Protein AF-A0AA88S8X2-F1 (afdb_monomer)

pLDDT: mean 90.22, std 8.61, range [46.38, 97.75]

Organism: Channa striata (NCBI:txid64152)

Solvent-accessible surface area (backbone atoms only — not comparable to full-atom values): 6262 Å² total; per-residue (Å²): 144,63,84,55,47,54,30,70,41,78,85,49,93,51,84,79,54,79,39,39,58,36,24,26,51,24,34,52,50,45,20,72,75,67,76,45,54,58,48,79,82,32,74,88,56,80,46,92,82,54,77,84,88,71,67,87,88,54,51,73,43,53,50,48,52,40,58,35,21,60,37,60,54,51,79,74,13,54,40,46,51,99,61,22,67,54,51,54,60,67,32,73,67,38,70,87,60,62,64,76,81,71,57,129

Structure (mmCIF, N/CA/C/O backbone):
data_AF-A0AA88S8X2-F1
#
_entry.id   AF-A0AA88S8X2-F1
#
loop_
_atom_site.group_PDB
_atom_site.id
_atom_site.type_symbol
_atom_site.label_atom_id
_atom_site.label_alt_id
_atom_site.label_comp_id
_atom_site.label_asym_id
_atom_site.label_entity_id
_atom_site.label_seq_id
_atom_site.pdbx_PDB_ins_code
_atom_site.Cartn_x
_atom_site.Cartn_y
_atom_site.Cartn_z
_atom_site.occupancy
_atom_site.B_iso_or_equiv
_atom_site.auth_seq_id
_atom_site.auth_comp_id
_atom_site.auth_asym_id
_atom_site.auth_atom_id
_atom_site.pdbx_PDB_model_num
ATOM 1 N N . MET A 1 1 ? 16.100 9.974 -2.434 1.00 46.38 1 MET A N 1
ATOM 2 C CA . MET A 1 1 ? 15.806 9.552 -1.044 1.00 46.38 1 MET A CA 1
ATOM 3 C C . MET A 1 1 ? 14.297 9.632 -0.784 1.00 46.38 1 MET A C 1
ATOM 5 O O . MET A 1 1 ? 13.881 10.249 0.173 1.00 46.38 1 MET A O 1
ATOM 9 N N . GLU A 1 2 ? 13.495 9.022 -1.663 1.00 57.66 2 GLU A N 1
ATOM 10 C CA . GLU A 1 2 ? 12.032 8.796 -1.559 1.00 57.66 2 GLU A CA 1
ATOM 11 C C . GLU A 1 2 ? 11.679 7.570 -2.442 1.00 57.66 2 GLU A C 1
ATOM 13 O O . GLU A 1 2 ? 10.619 7.467 -3.049 1.00 57.66 2 GLU A O 1
ATOM 18 N N . GLU A 1 3 ? 12.630 6.644 -2.608 1.00 66.62 3 GLU A N 1
ATOM 19 C CA . GLU A 1 3 ? 12.710 5.795 -3.809 1.00 66.62 3 GLU A CA 1
ATOM 20 C C . GLU A 1 3 ? 11.650 4.690 -3.883 1.00 66.62 3 GLU A C 1
ATOM 22 O O . GLU A 1 3 ? 11.470 4.105 -4.944 1.00 66.62 3 GLU A O 1
ATOM 27 N N . MET A 1 4 ? 10.916 4.426 -2.798 1.00 82.31 4 MET A N 1
ATOM 28 C CA . MET A 1 4 ? 9.909 3.359 -2.761 1.00 82.31 4 MET A CA 1
ATOM 29 C C . MET A 1 4 ? 8.485 3.828 -2.455 1.00 82.31 4 MET A C 1
ATOM 31 O O . MET A 1 4 ? 7.598 2.985 -2.349 1.00 82.31 4 MET A O 1
ATOM 35 N N . TYR A 1 5 ? 8.230 5.139 -2.368 1.00 91.12 5 TYR A N 1
ATOM 36 C CA . TYR A 1 5 ? 6.847 5.643 -2.375 1.00 91.12 5 TYR A CA 1
ATOM 37 C C . TYR A 1 5 ? 6.289 5.736 -3.795 1.00 91.12 5 TYR A C 1
ATOM 39 O O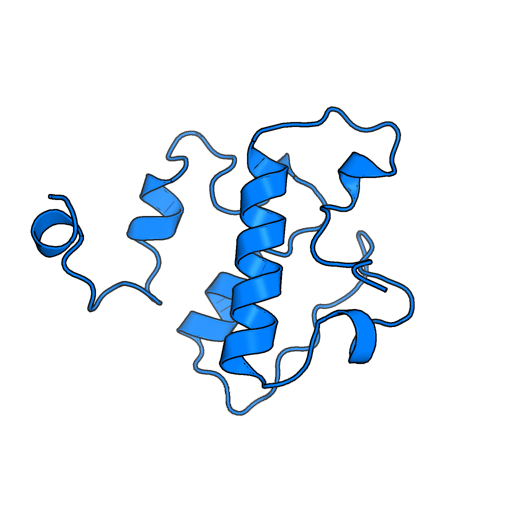 . TYR A 1 5 ? 5.078 5.674 -3.980 1.00 91.12 5 TYR A O 1
ATOM 47 N N . CYS A 1 6 ? 7.159 5.845 -4.802 1.00 90.88 6 CYS A N 1
ATOM 48 C CA . CYS A 1 6 ? 6.772 5.716 -6.201 1.00 90.88 6 CYS A CA 1
ATOM 49 C C . CYS A 1 6 ? 6.652 4.239 -6.583 1.00 90.88 6 CYS A C 1
ATOM 51 O O . CYS A 1 6 ? 7.522 3.431 -6.252 1.00 90.88 6 CYS A O 1
ATOM 53 N N . ALA A 1 7 ? 5.587 3.901 -7.305 1.00 91.62 7 ALA A N 1
ATOM 54 C CA . ALA A 1 7 ? 5.373 2.549 -7.795 1.00 91.62 7 ALA A CA 1
ATOM 55 C C . ALA A 1 7 ? 6.429 2.146 -8.849 1.00 91.62 7 ALA A C 1
ATOM 57 O O . ALA A 1 7 ? 6.902 3.017 -9.591 1.00 91.62 7 ALA A O 1
ATOM 58 N N . PRO A 1 8 ? 6.773 0.847 -8.976 1.00 88.88 8 PRO A N 1
ATOM 59 C CA . PRO A 1 8 ? 7.797 0.374 -9.913 1.00 88.88 8 PRO A CA 1
ATOM 60 C C . PRO A 1 8 ? 7.542 0.782 -11.371 1.00 88.88 8 PRO A C 1
ATOM 62 O O . PRO A 1 8 ? 8.480 1.027 -12.129 1.00 88.88 8 PRO A O 1
ATOM 65 N N . GLU A 1 9 ? 6.274 0.896 -11.773 1.00 88.44 9 GLU A N 1
ATOM 66 C CA . GLU A 1 9 ? 5.878 1.295 -13.123 1.00 88.44 9 GLU A CA 1
ATOM 67 C C . GLU A 1 9 ? 6.202 2.756 -13.477 1.00 88.44 9 GLU A C 1
ATOM 69 O O . GLU A 1 9 ? 6.343 3.057 -14.659 1.00 88.44 9 GLU A O 1
ATOM 74 N N . ILE A 1 10 ? 6.377 3.652 -12.495 1.00 85.56 10 ILE A N 1
ATOM 75 C CA . ILE A 1 10 ? 6.657 5.083 -12.732 1.00 85.56 10 ILE A CA 1
ATOM 76 C C . ILE A 1 10 ? 8.052 5.295 -13.339 1.00 85.56 10 ILE A C 1
ATOM 78 O O . ILE A 1 10 ? 8.243 6.192 -14.157 1.00 85.56 10 ILE A O 1
ATOM 82 N N . GLY A 1 11 ? 9.025 4.462 -12.962 1.00 76.44 11 GLY A N 1
ATOM 83 C CA . GLY A 1 11 ? 10.377 4.474 -13.536 1.00 76.44 11 GLY A CA 1
ATOM 84 C C . GLY A 1 11 ? 10.563 3.511 -14.713 1.00 76.44 11 GLY A C 1
ATOM 85 O O . GLY A 1 11 ? 11.663 3.415 -15.257 1.00 76.44 11 GLY A O 1
ATOM 86 N N . GLY A 1 12 ? 9.518 2.759 -15.071 1.00 75.31 12 GLY A N 1
ATOM 87 C CA . GLY A 1 12 ? 9.566 1.686 -16.058 1.00 75.31 12 GLY A CA 1
ATOM 88 C C . GLY A 1 12 ? 8.987 2.064 -17.422 1.00 75.31 12 GLY A C 1
ATOM 89 O O . GLY A 1 12 ? 8.625 3.202 -17.695 1.00 75.31 12 GLY A O 1
ATOM 90 N N . VAL A 1 13 ? 8.877 1.058 -18.296 1.00 69.19 13 VAL A N 1
ATOM 91 C CA . VAL A 1 13 ? 8.230 1.172 -19.623 1.00 69.19 13 VAL A CA 1
ATOM 92 C C . VAL A 1 13 ? 6.742 0.772 -19.561 1.00 69.19 13 VAL A C 1
ATOM 94 O O . VAL A 1 13 ? 6.032 0.778 -20.565 1.00 69.19 13 VAL A O 1
ATOM 97 N N . SER A 1 14 ? 6.264 0.379 -18.379 1.00 76.12 14 SER A N 1
ATOM 98 C CA . SER A 1 14 ? 4.898 -0.091 -18.156 1.00 76.12 14 SER A CA 1
ATOM 99 C C . SER A 1 14 ? 3.886 1.052 -18.225 1.00 76.12 14 SER A C 1
ATOM 101 O O . SER A 1 14 ? 4.197 2.213 -17.967 1.00 76.12 14 SER A O 1
ATOM 103 N N . ARG A 1 15 ? 2.633 0.722 -18.558 1.00 82.62 15 ARG A N 1
ATOM 104 C CA . ARG A 1 15 ? 1.537 1.696 -18.529 1.00 82.62 15 ARG A CA 1
ATOM 105 C C . ARG A 1 15 ? 1.294 2.142 -17.085 1.00 82.62 15 ARG A C 1
ATOM 107 O O . ARG A 1 15 ? 0.955 1.318 -16.241 1.00 82.62 15 ARG A O 1
ATOM 114 N N . ILE A 1 16 ? 1.391 3.446 -16.844 1.00 86.50 16 ILE A N 1
ATOM 115 C CA . ILE A 1 16 ? 0.997 4.064 -15.576 1.00 86.50 16 ILE A CA 1
ATOM 116 C C . ILE A 1 16 ? -0.531 4.031 -15.468 1.00 86.50 16 ILE A C 1
ATOM 118 O O . ILE A 1 16 ? -1.243 4.361 -16.421 1.00 86.50 16 ILE A O 1
ATOM 122 N N . THR A 1 17 ? -1.029 3.605 -14.313 1.00 88.56 17 THR A N 1
ATOM 123 C CA . THR A 1 17 ? -2.458 3.532 -13.985 1.00 88.56 17 THR A CA 1
ATOM 124 C C . THR A 1 17 ? -2.672 4.064 -12.571 1.00 88.56 17 THR A C 1
ATOM 126 O O . THR A 1 17 ? -1.704 4.209 -11.832 1.00 88.56 17 THR A O 1
ATOM 129 N N . GLU A 1 18 ? -3.923 4.293 -12.169 1.00 88.06 18 GLU A N 1
ATOM 130 C CA . GLU A 1 18 ? -4.286 4.713 -10.800 1.00 88.06 18 GLU A CA 1
ATOM 131 C C . GLU A 1 18 ? -3.793 3.729 -9.719 1.00 88.06 18 GLU A C 1
ATOM 133 O O . GLU A 1 18 ? -3.686 4.078 -8.547 1.00 88.06 18 GLU A O 1
ATOM 138 N N . ALA A 1 19 ? -3.413 2.508 -10.113 1.00 92.12 19 ALA A N 1
ATOM 139 C CA . ALA A 1 19 ? -2.772 1.537 -9.240 1.00 92.12 19 ALA A CA 1
ATOM 140 C C . ALA A 1 19 ? -1.487 2.054 -8.582 1.00 92.12 19 ALA A C 1
ATOM 142 O O . ALA A 1 19 ? -1.121 1.557 -7.512 1.00 92.12 19 ALA A O 1
ATOM 143 N N . CYS A 1 20 ? -0.781 3.014 -9.193 1.00 92.75 20 CYS A N 1
ATOM 144 C CA . CYS A 1 20 ? 0.450 3.559 -8.621 1.00 92.75 20 CYS A CA 1
ATOM 145 C C . CYS A 1 20 ? 0.207 4.216 -7.258 1.00 92.75 20 CYS A C 1
ATOM 147 O O . CYS A 1 20 ? 1.040 4.086 -6.365 1.00 92.75 20 CYS A O 1
ATOM 149 N N . ASP A 1 21 ? -0.964 4.819 -7.054 1.00 94.19 21 ASP A N 1
ATOM 150 C CA . ASP A 1 21 ? -1.319 5.455 -5.785 1.00 94.19 21 ASP A CA 1
ATOM 151 C C . ASP A 1 21 ? -1.571 4.411 -4.689 1.00 94.19 21 ASP A C 1
ATOM 153 O O . ASP A 1 21 ? -1.251 4.632 -3.518 1.00 94.19 21 ASP A O 1
ATOM 157 N N . TRP A 1 22 ? -2.069 3.224 -5.056 1.00 95.62 22 TRP A N 1
ATOM 158 C CA . TRP A 1 22 ? -2.222 2.106 -4.121 1.00 95.62 22 TRP A CA 1
ATOM 159 C C . TRP A 1 22 ? -0.883 1.551 -3.643 1.00 95.62 22 TRP A C 1
ATOM 161 O O . TRP A 1 22 ? -0.770 1.150 -2.484 1.00 95.62 22 TRP A O 1
ATOM 171 N N . TRP A 1 23 ? 0.150 1.597 -4.488 1.00 95.50 23 TRP A N 1
ATOM 172 C CA . TRP A 1 23 ? 1.510 1.301 -4.045 1.00 95.50 23 TRP A CA 1
ATOM 173 C C . TRP A 1 23 ? 1.987 2.330 -3.025 1.00 95.50 23 TRP A C 1
ATOM 175 O O . TRP A 1 23 ? 2.463 1.954 -1.956 1.00 95.50 23 TRP A O 1
ATOM 185 N N . SER A 1 24 ? 1.829 3.623 -3.323 1.00 95.56 24 SER A N 1
ATOM 186 C CA . SER A 1 24 ? 2.218 4.702 -2.409 1.00 95.56 24 SER A CA 1
ATOM 187 C C . SER A 1 24 ? 1.511 4.577 -1.058 1.00 95.56 24 SER A C 1
ATOM 189 O O . SER A 1 24 ? 2.152 4.707 -0.015 1.00 95.56 24 SER A O 1
ATOM 191 N N . LEU A 1 25 ? 0.217 4.238 -1.060 1.00 96.06 25 LEU A N 1
ATOM 192 C CA . LEU A 1 25 ? -0.541 3.921 0.152 1.00 96.06 25 LEU A CA 1
ATOM 193 C C . LEU A 1 25 ? 0.070 2.737 0.908 1.00 96.06 25 LEU A C 1
ATOM 195 O O . LEU A 1 25 ? 0.285 2.833 2.115 1.00 96.06 25 LEU A O 1
ATOM 199 N N . GLY A 1 26 ? 0.364 1.633 0.216 1.00 96.62 26 GLY A N 1
ATOM 200 C CA . GLY A 1 26 ? 1.015 0.468 0.813 1.00 96.62 26 GLY A CA 1
ATOM 201 C C . GLY A 1 26 ? 2.364 0.819 1.437 1.00 96.62 26 GLY A C 1
ATOM 202 O O . GLY A 1 26 ? 2.664 0.376 2.544 1.00 96.62 26 GLY A O 1
ATOM 203 N N . ALA A 1 27 ? 3.147 1.670 0.771 1.00 95.81 27 ALA A N 1
ATOM 204 C CA . ALA A 1 27 ? 4.461 2.069 1.246 1.00 95.81 27 ALA A CA 1
ATOM 205 C C . ALA A 1 27 ? 4.398 2.948 2.498 1.00 95.81 27 ALA A C 1
ATOM 207 O O . ALA A 1 27 ? 5.156 2.733 3.445 1.00 95.81 27 ALA A O 1
ATOM 208 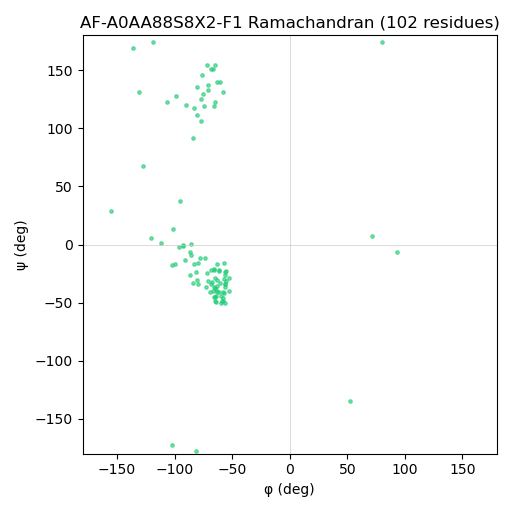N N . LEU A 1 28 ? 3.444 3.879 2.536 1.00 96.00 28 LEU A N 1
ATOM 209 C CA . LEU A 1 28 ? 3.158 4.690 3.719 1.00 96.00 28 LEU A CA 1
ATOM 210 C C . LEU A 1 28 ? 2.648 3.833 4.879 1.00 96.00 28 LEU A C 1
ATOM 212 O O . LEU A 1 28 ? 3.114 3.978 6.005 1.00 96.00 28 LEU A O 1
ATOM 216 N N . LEU A 1 29 ? 1.715 2.912 4.625 1.00 96.38 29 LEU A N 1
ATOM 217 C CA . LEU A 1 29 ? 1.201 2.014 5.661 1.00 96.38 29 LEU A CA 1
ATOM 218 C C . LEU A 1 29 ? 2.303 1.126 6.232 1.00 96.38 29 LEU A C 1
ATOM 220 O O . LEU A 1 29 ? 2.354 0.930 7.443 1.00 96.38 29 LEU A O 1
ATOM 224 N N . PHE A 1 30 ? 3.196 0.620 5.381 1.00 95.75 30 PHE A N 1
ATOM 225 C CA . PHE A 1 30 ? 4.339 -0.171 5.814 1.00 95.75 30 PHE A CA 1
ATOM 226 C C . PHE A 1 30 ? 5.194 0.605 6.820 1.00 95.75 30 PHE A C 1
ATOM 228 O O . PHE A 1 30 ? 5.486 0.107 7.907 1.00 95.75 30 PHE A O 1
ATOM 235 N N . GLU A 1 31 ? 5.559 1.840 6.486 1.00 95.00 31 GLU A N 1
ATOM 236 C CA . GLU A 1 31 ? 6.357 2.694 7.363 1.00 95.00 31 GLU A CA 1
ATOM 237 C C . GLU A 1 31 ? 5.625 3.040 8.661 1.00 95.00 31 GLU A C 1
ATOM 239 O O . GLU A 1 31 ? 6.208 2.932 9.737 1.00 95.00 31 GLU A O 1
ATOM 244 N N . LEU A 1 32 ? 4.339 3.389 8.593 1.00 95.62 32 LEU A N 1
ATOM 245 C CA . LEU A 1 32 ? 3.540 3.720 9.778 1.00 95.62 32 LEU A CA 1
ATOM 246 C C . LEU A 1 32 ? 3.395 2.538 10.741 1.00 95.62 32 LEU A C 1
ATOM 248 O O . LEU A 1 32 ? 3.353 2.731 11.954 1.00 95.62 32 LEU A O 1
ATOM 252 N N . LEU A 1 33 ? 3.297 1.320 10.207 1.00 95.62 33 LEU A N 1
ATOM 253 C CA . LEU A 1 33 ? 3.100 0.109 10.998 1.00 95.62 33 LEU A CA 1
ATOM 254 C C . LEU A 1 33 ? 4.409 -0.456 11.556 1.00 95.62 33 LEU A C 1
ATOM 256 O O . LEU A 1 33 ? 4.402 -1.029 12.641 1.00 95.62 33 LEU A O 1
ATOM 260 N N . THR A 1 34 ? 5.518 -0.309 10.829 1.00 93.81 34 THR A N 1
ATOM 261 C CA . THR A 1 34 ? 6.814 -0.900 11.208 1.00 93.81 34 THR A CA 1
ATOM 262 C C . THR A 1 34 ? 7.784 0.103 11.828 1.00 93.81 34 THR A C 1
ATOM 264 O O . THR A 1 34 ? 8.768 -0.300 12.447 1.00 93.81 34 THR A O 1
ATOM 267 N N . GLY A 1 35 ? 7.540 1.404 11.648 1.00 93.62 35 GLY A N 1
ATOM 268 C CA . GLY A 1 35 ? 8.477 2.475 11.985 1.00 93.62 35 GLY A CA 1
ATOM 269 C C . GLY A 1 35 ? 9.695 2.550 11.057 1.00 93.62 35 GLY A C 1
ATOM 270 O O . GLY A 1 35 ? 10.622 3.303 11.352 1.00 93.62 35 GLY A O 1
ATOM 271 N N . MET A 1 36 ? 9.727 1.770 9.970 1.00 91.81 36 MET A N 1
ATOM 272 C CA . MET A 1 36 ? 10.843 1.712 9.026 1.00 91.81 36 MET A CA 1
ATOM 273 C C . MET A 1 36 ? 10.343 1.854 7.584 1.00 91.81 36 MET A C 1
ATOM 275 O O . MET A 1 36 ? 9.430 1.134 7.177 1.00 91.81 36 MET A O 1
ATOM 279 N N . PRO A 1 37 ? 10.941 2.728 6.761 1.00 91.88 37 PRO A N 1
ATOM 280 C CA . PRO A 1 37 ? 10.585 2.827 5.355 1.00 91.88 37 PRO A CA 1
ATOM 281 C C . PRO A 1 37 ? 11.003 1.572 4.575 1.00 91.88 37 PRO A C 1
ATOM 283 O O . PRO A 1 37 ? 12.012 0.926 4.865 1.00 91.88 37 PRO A O 1
ATOM 286 N N . LEU A 1 38 ? 10.260 1.268 3.511 1.00 91.25 38 LEU A N 1
ATOM 287 C CA . LEU A 1 38 ? 10.467 0.084 2.667 1.00 91.25 38 LEU A CA 1
ATOM 288 C C . LEU A 1 38 ? 11.893 -0.079 2.134 1.00 91.25 38 LEU A C 1
ATOM 290 O O . LEU A 1 38 ? 12.415 -1.191 2.132 1.00 91.25 38 LEU A O 1
ATOM 294 N N . TRP A 1 39 ? 12.535 1.017 1.724 1.00 90.44 39 TRP A N 1
ATOM 295 C CA . TRP A 1 39 ? 13.884 0.987 1.150 1.00 90.44 39 TRP A CA 1
ATOM 296 C C . TRP A 1 39 ? 14.955 0.547 2.153 1.00 90.44 39 TRP A C 1
ATOM 298 O O . TRP A 1 39 ? 16.007 0.069 1.740 1.00 90.44 39 TRP A O 1
ATOM 308 N N . GLN A 1 40 ? 14.706 0.662 3.462 1.00 91.06 40 GLN A N 1
ATOM 309 C CA . GLN A 1 40 ? 15.639 0.149 4.469 1.00 91.06 40 GLN A CA 1
ATOM 310 C C . GLN A 1 40 ? 15.619 -1.378 4.537 1.00 91.06 40 GLN A C 1
ATOM 312 O O . GLN A 1 40 ? 16.667 -1.991 4.730 1.00 91.06 40 GLN A O 1
ATOM 317 N N . LEU A 1 41 ? 14.447 -1.994 4.362 1.00 89.31 41 LEU A N 1
ATOM 318 C CA . LEU A 1 41 ? 14.306 -3.452 4.353 1.00 89.31 41 LEU A CA 1
ATOM 319 C C . LEU A 1 41 ? 14.546 -4.061 2.968 1.00 89.31 41 LEU A C 1
ATOM 321 O O . LEU A 1 41 ? 14.982 -5.205 2.871 1.00 89.31 41 LEU A O 1
ATOM 325 N N . HIS A 1 42 ? 14.318 -3.286 1.907 1.00 90.19 42 HIS A N 1
ATOM 326 C CA . HIS A 1 42 ? 14.504 -3.687 0.5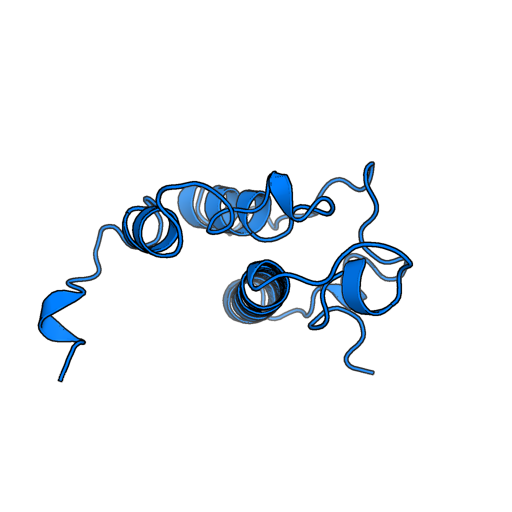12 1.00 90.19 42 HIS A CA 1
ATOM 327 C C . HIS A 1 42 ? 15.381 -2.672 -0.234 1.00 90.19 42 HIS A C 1
ATOM 329 O O . HIS A 1 42 ? 14.900 -1.999 -1.145 1.00 90.19 42 HIS A O 1
ATOM 335 N N . PRO A 1 43 ? 16.680 -2.548 0.101 1.00 88.19 43 PRO A N 1
ATOM 336 C CA . PRO A 1 43 ? 17.561 -1.539 -0.499 1.00 88.19 43 PRO A CA 1
ATOM 337 C C . PRO A 1 43 ? 17.803 -1.749 -2.000 1.00 88.19 43 PRO A C 1
ATOM 339 O O . PRO A 1 43 ? 18.162 -0.813 -2.704 1.00 88.19 43 PRO A O 1
ATOM 342 N N . ALA A 1 44 ? 17.591 -2.968 -2.503 1.00 87.69 44 ALA A N 1
ATOM 343 C CA . ALA A 1 44 ? 17.646 -3.284 -3.931 1.00 87.69 44 ALA A CA 1
ATOM 344 C C . ALA A 1 44 ? 16.315 -3.020 -4.669 1.00 87.69 44 ALA A C 1
ATOM 346 O O . ALA A 1 44 ? 16.217 -3.285 -5.869 1.00 87.69 44 ALA A O 1
ATOM 347 N N . GLY A 1 45 ? 15.290 -2.535 -3.962 1.00 87.12 45 GLY A N 1
ATOM 348 C CA . GLY A 1 45 ? 13.923 -2.411 -4.455 1.00 87.12 45 GLY A CA 1
ATOM 349 C C . GLY A 1 45 ? 13.138 -3.725 -4.420 1.00 87.12 45 GLY A C 1
ATOM 350 O O . GLY A 1 45 ? 13.661 -4.800 -4.115 1.00 87.12 45 GLY A O 1
ATOM 351 N N . ILE A 1 46 ? 11.850 -3.625 -4.746 1.00 89.56 46 ILE A N 1
ATOM 352 C CA . ILE A 1 46 ? 10.955 -4.773 -4.912 1.00 89.56 46 ILE A CA 1
ATOM 353 C C . ILE A 1 46 ? 10.830 -5.076 -6.401 1.00 89.56 46 ILE A C 1
ATOM 355 O O . ILE A 1 46 ? 10.497 -4.200 -7.196 1.00 89.56 46 ILE A O 1
ATOM 359 N N . HIS A 1 47 ? 11.070 -6.335 -6.750 1.00 89.19 47 HIS A N 1
ATOM 360 C CA . HIS A 1 47 ? 10.956 -6.892 -8.093 1.00 89.19 47 HIS A CA 1
ATOM 361 C C . HIS A 1 47 ? 9.899 -7.998 -8.105 1.00 89.19 47 HIS A C 1
ATOM 363 O O . HIS A 1 47 ? 9.410 -8.417 -7.058 1.00 89.19 47 HIS A O 1
ATOM 369 N N . SER A 1 48 ? 9.593 -8.538 -9.283 1.00 86.88 48 SER A N 1
ATOM 370 C CA . SER A 1 48 ? 8.605 -9.615 -9.464 1.00 86.88 48 SER A CA 1
ATOM 371 C C . SER A 1 48 ? 8.841 -10.878 -8.621 1.00 86.88 48 SER A C 1
ATOM 373 O O . SER A 1 48 ? 7.907 -11.635 -8.383 1.00 86.88 48 SER A O 1
ATOM 375 N N . HIS A 1 49 ? 10.078 -11.118 -8.184 1.00 86.69 49 HIS A N 1
ATOM 376 C CA . HIS A 1 49 ? 10.482 -12.270 -7.373 1.00 86.69 49 HIS A CA 1
ATOM 377 C C . HIS A 1 49 ? 10.886 -11.883 -5.942 1.00 86.69 49 HIS A C 1
ATOM 379 O O . HIS A 1 49 ? 11.302 -12.746 -5.169 1.00 86.69 49 HIS A O 1
ATOM 385 N N . THR A 1 50 ? 10.806 -10.598 -5.585 1.00 88.88 50 THR A N 1
ATOM 386 C CA . THR A 1 50 ? 11.138 -10.144 -4.235 1.00 88.88 50 THR A CA 1
ATOM 387 C C . THR A 1 50 ? 10.011 -10.538 -3.295 1.00 88.88 50 THR A C 1
ATOM 389 O O . THR A 1 50 ? 8.875 -10.093 -3.446 1.00 88.88 50 THR A O 1
ATOM 392 N N . GLN A 1 51 ? 10.326 -11.351 -2.290 1.00 88.75 51 GLN A N 1
ATOM 393 C CA . GLN A 1 51 ? 9.397 -11.613 -1.201 1.00 88.75 51 GLN A CA 1
ATOM 394 C C . GLN A 1 51 ? 9.384 -10.418 -0.246 1.00 88.75 51 GLN A C 1
ATOM 396 O O . GLN A 1 51 ? 10.427 -10.014 0.270 1.00 88.75 51 GLN A O 1
ATOM 401 N N . LEU A 1 52 ? 8.200 -9.867 0.009 1.00 91.69 52 LEU A N 1
ATOM 402 C CA . LEU A 1 52 ? 8.037 -8.761 0.939 1.00 91.69 52 LEU A CA 1
ATOM 403 C C . LEU A 1 52 ? 8.366 -9.215 2.370 1.00 91.69 52 LEU A C 1
ATOM 405 O O . LEU A 1 52 ? 7.731 -10.115 2.918 1.00 91.69 52 LEU A O 1
ATOM 409 N N . LEU A 1 53 ? 9.373 -8.583 2.971 1.00 92.44 53 LEU A N 1
ATOM 410 C CA . LEU A 1 53 ? 9.749 -8.797 4.367 1.00 92.44 53 LEU A CA 1
ATOM 411 C C . LEU A 1 53 ? 8.762 -8.066 5.282 1.00 92.44 53 LEU A C 1
ATOM 413 O O . LEU A 1 53 ? 8.792 -6.840 5.381 1.00 92.44 53 LEU A O 1
ATOM 417 N N . ILE A 1 54 ? 7.896 -8.834 5.938 1.00 93.31 54 ILE A N 1
ATOM 418 C CA . ILE A 1 54 ? 6.888 -8.349 6.881 1.00 93.31 54 ILE A CA 1
ATOM 419 C C . ILE A 1 54 ? 7.341 -8.713 8.299 1.00 93.31 54 ILE A C 1
ATOM 421 O O . ILE A 1 54 ? 7.564 -9.893 8.564 1.00 93.31 54 ILE A O 1
ATOM 425 N N . PRO A 1 55 ? 7.486 -7.742 9.217 1.00 92.12 55 PRO A N 1
ATOM 426 C CA . PRO A 1 55 ? 7.839 -8.038 10.601 1.00 92.12 55 PRO A CA 1
ATOM 427 C C . PRO A 1 55 ? 6.782 -8.871 11.342 1.00 92.12 55 PRO A C 1
ATOM 429 O O . PRO A 1 55 ? 5.589 -8.580 11.264 1.00 92.12 55 PRO A O 1
ATOM 432 N N . ASP A 1 56 ? 7.232 -9.826 12.160 1.00 92.56 56 ASP A N 1
ATOM 433 C CA . ASP A 1 56 ? 6.366 -10.777 12.885 1.00 92.56 56 ASP A CA 1
ATOM 434 C C . ASP A 1 56 ? 5.414 -10.133 13.909 1.00 92.56 56 ASP A C 1
ATOM 436 O O . ASP A 1 56 ? 4.458 -10.760 14.359 1.00 92.56 56 ASP A O 1
ATOM 440 N N . HIS A 1 57 ? 5.667 -8.883 14.309 1.00 93.75 57 HIS A N 1
ATOM 441 C CA . HIS A 1 5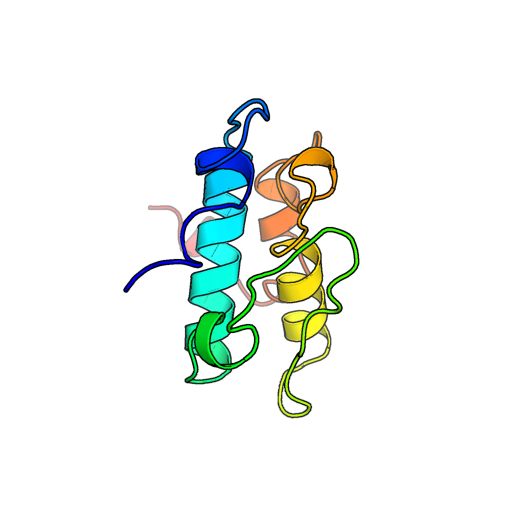7 ? 4.808 -8.159 15.249 1.00 93.75 57 HIS A CA 1
ATOM 442 C C . HIS A 1 57 ? 3.532 -7.602 14.599 1.00 93.75 57 HIS A C 1
ATOM 444 O O . HIS A 1 57 ? 2.641 -7.131 15.309 1.00 93.75 57 HIS A O 1
ATOM 450 N N . LEU A 1 58 ? 3.441 -7.612 13.266 1.00 95.31 58 LEU A N 1
ATOM 451 C CA . LEU A 1 58 ? 2.255 -7.155 12.553 1.00 95.31 58 LEU A CA 1
ATOM 452 C C . LEU A 1 58 ? 1.136 -8.194 12.622 1.00 95.31 58 LEU A C 1
ATOM 454 O O . LEU A 1 58 ? 1.362 -9.401 12.590 1.00 95.31 58 LEU A O 1
ATOM 458 N N . SER A 1 59 ? -0.107 -7.715 12.684 1.00 96.62 59 SER A N 1
ATOM 459 C CA . SER A 1 59 ? -1.266 -8.602 12.616 1.00 96.62 59 SER A CA 1
ATOM 460 C C . SER A 1 59 ? -1.350 -9.280 11.247 1.00 96.62 59 SER A C 1
ATOM 462 O O . SER A 1 59 ? -0.922 -8.729 10.233 1.00 96.62 59 SER A O 1
ATOM 464 N N . THR A 1 60 ? -1.978 -10.454 11.191 1.00 96.62 60 THR A N 1
ATOM 465 C CA . THR A 1 60 ? -2.212 -11.174 9.928 1.00 96.62 60 THR A CA 1
ATOM 466 C C . THR A 1 60 ? -2.974 -10.322 8.910 1.00 96.62 60 THR A C 1
ATOM 468 O O . THR A 1 60 ? -2.658 -10.350 7.725 1.00 96.62 60 THR A O 1
ATOM 471 N N . ALA A 1 61 ? -3.926 -9.504 9.370 1.00 97.31 61 ALA A N 1
ATOM 472 C CA . ALA A 1 61 ? -4.651 -8.564 8.522 1.00 97.31 61 ALA A CA 1
ATOM 473 C C . ALA A 1 61 ? -3.747 -7.440 7.982 1.00 97.31 61 ALA A C 1
ATOM 475 O O . ALA A 1 61 ? -3.862 -7.078 6.817 1.00 97.31 61 ALA A O 1
ATOM 476 N N . ALA A 1 62 ? -2.831 -6.898 8.789 1.00 97.19 62 ALA A N 1
ATOM 477 C CA . ALA A 1 62 ? -1.873 -5.898 8.317 1.00 97.19 62 ALA A CA 1
ATOM 478 C C . ALA A 1 62 ? -0.900 -6.495 7.290 1.00 97.19 62 ALA A C 1
ATOM 480 O O . ALA A 1 62 ? -0.691 -5.916 6.227 1.00 97.19 62 ALA A O 1
ATOM 481 N N . ALA A 1 63 ? -0.366 -7.683 7.577 1.00 96.81 63 ALA A N 1
ATOM 482 C CA . ALA A 1 63 ? 0.511 -8.420 6.675 1.00 96.81 63 ALA A CA 1
ATOM 483 C C . ALA A 1 63 ? -0.158 -8.707 5.319 1.00 96.81 63 ALA A C 1
ATOM 485 O O . ALA A 1 63 ? 0.451 -8.465 4.275 1.00 96.81 63 ALA A O 1
ATOM 486 N N . SER A 1 64 ? -1.416 -9.170 5.333 1.00 97.25 64 SER A N 1
ATOM 487 C CA . SER A 1 64 ? -2.206 -9.417 4.116 1.00 97.25 64 SER A CA 1
ATOM 488 C C . SER A 1 64 ? -2.373 -8.138 3.302 1.00 97.25 64 SER A C 1
ATOM 490 O O . SER A 1 64 ? -2.006 -8.111 2.131 1.00 97.25 64 SER A O 1
ATOM 492 N N . LEU A 1 65 ? -2.808 -7.046 3.945 1.00 97.75 65 LEU A N 1
ATOM 493 C CA . LEU A 1 65 ? -3.026 -5.766 3.270 1.00 97.75 65 LEU A CA 1
ATOM 494 C C . LEU A 1 65 ? -1.750 -5.264 2.584 1.00 97.75 65 LEU A C 1
ATOM 496 O O . LEU A 1 65 ? -1.781 -4.874 1.419 1.00 97.75 65 LEU A O 1
ATOM 500 N N . LEU A 1 66 ? -0.624 -5.277 3.303 1.00 97.06 66 LEU A N 1
ATOM 501 C CA . LEU A 1 66 ? 0.662 -4.825 2.771 1.00 97.06 66 LEU A CA 1
ATOM 502 C C . LEU A 1 66 ? 1.116 -5.695 1.598 1.00 97.06 66 LEU A C 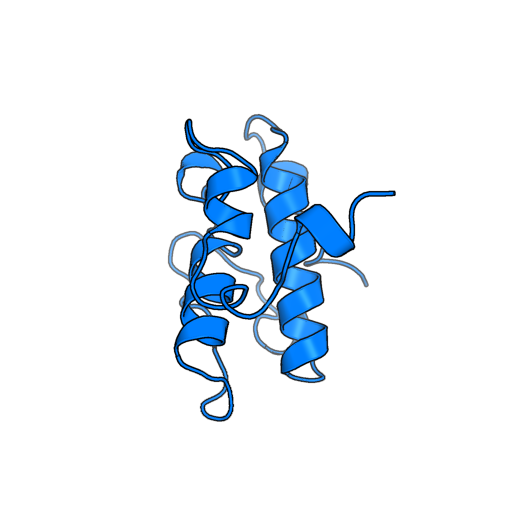1
ATOM 504 O O . LEU A 1 66 ? 1.586 -5.163 0.598 1.00 97.06 66 LEU A O 1
ATOM 508 N N . THR A 1 67 ? 0.933 -7.012 1.693 1.00 95.69 67 THR A N 1
ATOM 509 C CA . THR A 1 67 ? 1.302 -7.949 0.623 1.00 95.69 67 THR A CA 1
ATOM 510 C C . THR A 1 67 ? 0.461 -7.736 -0.633 1.00 95.69 67 THR A C 1
ATOM 512 O O . THR A 1 67 ? 0.979 -7.857 -1.739 1.00 95.69 67 THR A O 1
ATOM 515 N N . GLU A 1 68 ? -0.820 -7.399 -0.498 1.00 96.38 68 GLU A N 1
ATOM 516 C CA . GLU A 1 68 ? -1.707 -7.164 -1.642 1.00 96.38 68 GLU A CA 1
ATOM 517 C C . GLU A 1 68 ? -1.543 -5.756 -2.256 1.00 96.38 68 GLU A C 1
ATOM 519 O O . GLU A 1 68 ? -1.696 -5.591 -3.468 1.00 96.38 68 GLU A O 1
ATOM 524 N N . LEU A 1 69 ? -1.188 -4.737 -1.461 1.00 96.75 69 LEU A N 1
ATOM 525 C CA . LEU A 1 69 ? -0.908 -3.373 -1.947 1.00 96.75 69 LEU A CA 1
ATOM 526 C C . LEU A 1 69 ? 0.494 -3.222 -2.560 1.00 96.75 69 LEU A C 1
ATOM 528 O O . LEU A 1 69 ? 0.672 -2.464 -3.511 1.00 96.75 69 LEU A O 1
ATOM 532 N N . LEU A 1 70 ? 1.498 -3.934 -2.046 1.00 95.62 70 LEU A N 1
ATOM 533 C CA . LEU A 1 70 ? 2.896 -3.841 -2.498 1.00 95.62 70 LEU A CA 1
ATOM 534 C C . LEU A 1 70 ? 3.237 -4.913 -3.542 1.00 95.62 70 LEU A C 1
ATOM 536 O O . LEU A 1 70 ? 4.340 -5.459 -3.572 1.00 95.62 70 LEU A O 1
ATOM 540 N N . GLN A 1 71 ? 2.278 -5.207 -4.421 1.00 94.25 71 GLN A N 1
ATOM 541 C CA . GLN A 1 71 ? 2.488 -6.067 -5.580 1.00 94.25 71 GLN A CA 1
ATOM 542 C C . GLN A 1 71 ? 3.268 -5.325 -6.666 1.00 94.25 71 GLN A C 1
ATOM 544 O O . GLN A 1 71 ? 2.911 -4.207 -7.060 1.00 94.25 71 GLN A O 1
ATOM 549 N N . PHE A 1 72 ? 4.333 -5.967 -7.158 1.00 92.12 72 PHE A N 1
ATOM 550 C CA . PHE A 1 72 ? 5.179 -5.422 -8.222 1.00 92.12 72 PHE A CA 1
ATOM 551 C C . PHE A 1 72 ? 4.378 -5.173 -9.504 1.00 92.12 72 PHE A C 1
ATOM 553 O O . PHE A 1 72 ? 4.499 -4.119 -10.121 1.00 92.12 72 PHE A O 1
ATOM 560 N N . ASP A 1 73 ? 3.532 -6.131 -9.884 1.00 90.75 73 ASP A N 1
ATOM 561 C CA . ASP A 1 73 ? 2.636 -5.992 -11.025 1.00 90.75 73 ASP A CA 1
ATOM 562 C C . ASP A 1 73 ? 1.367 -5.234 -10.608 1.00 90.75 73 ASP A C 1
ATOM 564 O O . ASP A 1 73 ? 0.583 -5.688 -9.770 1.00 90.75 73 ASP A O 1
ATOM 568 N N . ALA A 1 74 ? 1.169 -4.068 -11.224 1.00 92.06 74 ALA A N 1
ATOM 569 C CA . ALA A 1 74 ? 0.043 -3.180 -10.973 1.00 92.06 74 ALA A CA 1
ATOM 570 C C . ALA A 1 74 ? -1.325 -3.851 -11.189 1.00 92.06 74 ALA A C 1
ATOM 572 O O . ALA A 1 74 ? -2.284 -3.486 -10.510 1.00 92.06 74 ALA A O 1
ATOM 573 N N . GLY A 1 75 ? -1.434 -4.836 -12.089 1.00 91.88 75 GLY A N 1
ATOM 574 C CA . GLY A 1 75 ? -2.691 -5.533 -12.383 1.00 91.88 75 GLY A CA 1
ATOM 575 C C . GLY A 1 75 ? -3.153 -6.484 -11.276 1.00 91.88 75 GLY A C 1
ATOM 576 O O . GLY A 1 75 ? -4.350 -6.734 -11.154 1.00 91.88 75 GLY A O 1
ATOM 577 N N . TYR A 1 76 ? -2.227 -6.978 -10.450 1.00 92.12 76 TYR A N 1
ATOM 578 C CA . TYR A 1 76 ? -2.527 -7.840 -9.298 1.00 92.12 76 TYR A CA 1
ATOM 579 C C . TYR A 1 76 ? -2.628 -7.070 -7.980 1.00 92.12 76 TYR A C 1
ATOM 581 O O . TYR A 1 76 ? -2.906 -7.659 -6.937 1.00 92.12 76 TYR A O 1
ATOM 589 N N . ARG A 1 77 ? -2.391 -5.757 -8.016 1.00 95.19 77 ARG A N 1
ATOM 590 C CA . ARG A 1 77 ? -2.424 -4.898 -6.837 1.00 95.19 77 ARG A CA 1
ATOM 591 C C . ARG A 1 77 ? -3.862 -4.710 -6.352 1.00 95.19 77 ARG A C 1
ATOM 593 O O . ARG A 1 77 ? -4.778 -4.482 -7.148 1.00 95.19 77 ARG A O 1
ATOM 600 N N . LEU A 1 78 ? -4.064 -4.782 -5.039 1.00 95.56 78 LEU A N 1
ATOM 601 C CA . LEU A 1 78 ? -5.362 -4.487 -4.436 1.00 95.56 78 LEU A CA 1
ATOM 602 C C . LEU A 1 78 ? -5.792 -3.062 -4.803 1.00 95.56 78 LEU A C 1
ATOM 604 O O . LEU A 1 78 ? -5.014 -2.119 -4.681 1.00 95.56 78 LEU A O 1
ATOM 608 N N . GLY A 1 79 ? -7.035 -2.918 -5.261 1.00 92.88 79 GLY A N 1
ATOM 609 C CA . GLY A 1 79 ? -7.566 -1.651 -5.763 1.00 92.88 79 GLY A CA 1
ATOM 610 C C . GLY A 1 79 ? -7.432 -1.433 -7.272 1.00 92.88 79 GLY A C 1
ATOM 611 O O . GLY A 1 79 ? -8.012 -0.474 -7.779 1.00 92.88 79 GLY A O 1
ATOM 612 N N . SER A 1 80 ? -6.738 -2.315 -7.999 1.00 91.25 80 SER A N 1
ATOM 613 C CA . SER A 1 80 ? -6.629 -2.263 -9.469 1.00 91.25 80 SER A CA 1
ATOM 614 C C . SER A 1 80 ? -7.706 -3.068 -10.207 1.00 91.25 80 SER A C 1
ATOM 616 O O . SER A 1 80 ? -7.854 -2.942 -11.422 1.00 91.25 80 SER A O 1
ATOM 618 N N . GLY A 1 81 ? -8.437 -3.931 -9.492 1.00 87.06 81 GLY A N 1
ATOM 619 C CA . GLY A 1 81 ? -9.504 -4.770 -10.041 1.00 87.06 81 GLY A CA 1
ATOM 620 C C . GLY A 1 81 ? -10.843 -4.041 -10.198 1.00 87.06 81 GLY A C 1
ATOM 621 O O . GLY A 1 81 ? -10.981 -2.863 -9.881 1.00 87.06 81 GLY A O 1
ATOM 622 N N . GLY A 1 82 ? -11.873 -4.766 -10.650 1.00 85.88 82 GLY A N 1
ATOM 623 C CA . GLY A 1 82 ? -13.207 -4.197 -10.897 1.00 85.88 82 GLY A CA 1
ATOM 624 C C . GLY A 1 82 ? -13.911 -3.607 -9.664 1.00 85.88 82 GLY A C 1
ATOM 625 O O . GLY A 1 82 ? -1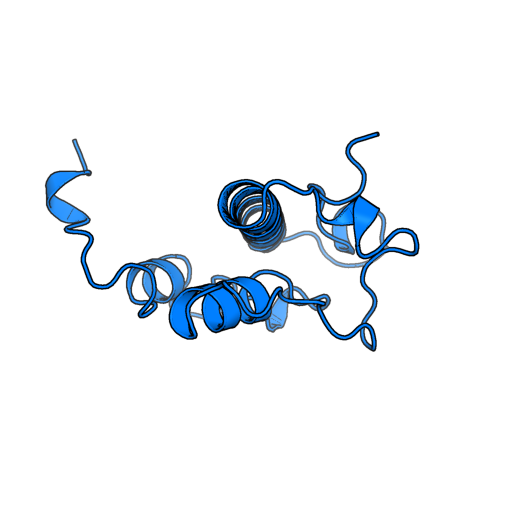4.789 -2.762 -9.828 1.00 85.88 82 GLY A O 1
ATOM 626 N N . GLY A 1 83 ? -13.535 -4.017 -8.446 1.00 87.06 83 GLY A N 1
ATOM 627 C CA . GLY A 1 83 ? -14.041 -3.434 -7.198 1.00 87.06 83 GLY A CA 1
ATOM 628 C C . GLY A 1 83 ? -13.310 -2.155 -6.765 1.00 87.06 83 GLY A C 1
ATOM 629 O O . GLY A 1 83 ? -13.849 -1.372 -5.973 1.00 87.06 83 GLY A O 1
ATOM 630 N N . GLY A 1 84 ? -12.123 -1.891 -7.322 1.00 91.50 84 GLY A N 1
ATOM 631 C CA . GLY A 1 84 ? -11.341 -0.679 -7.087 1.00 91.50 84 GLY A CA 1
ATOM 632 C C . GLY A 1 84 ? -11.115 -0.395 -5.600 1.00 91.50 84 GLY A C 1
ATOM 633 O O . GLY A 1 84 ? -10.850 -1.288 -4.796 1.00 91.50 84 GLY A O 1
ATOM 634 N N . VAL A 1 85 ? -11.306 0.864 -5.197 1.00 93.50 85 VAL A N 1
ATOM 635 C CA . VAL A 1 85 ? -11.197 1.296 -3.790 1.00 93.50 85 VAL A CA 1
ATOM 636 C C . VAL A 1 85 ? -12.122 0.528 -2.832 1.00 93.50 85 VAL A C 1
ATOM 638 O O . VAL A 1 85 ? -11.852 0.473 -1.632 1.00 93.50 85 VAL A O 1
ATOM 641 N N . SER A 1 86 ? -13.215 -0.0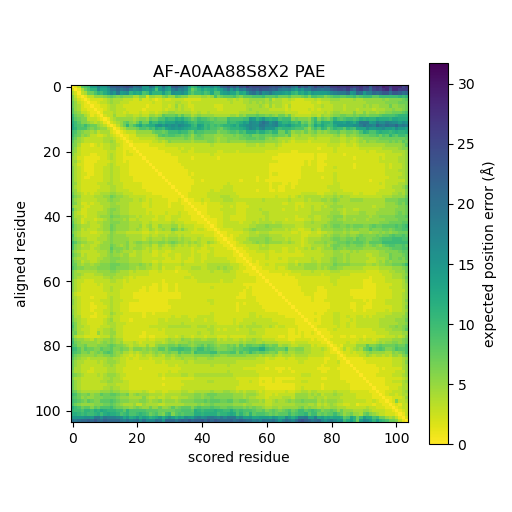63 -3.324 1.00 94.25 86 SER A N 1
ATOM 642 C CA . SER A 1 86 ? -14.127 -0.839 -2.477 1.00 94.25 86 SER A CA 1
ATOM 643 C C . SER A 1 86 ? -13.441 -2.085 -1.924 1.00 94.25 86 SER A C 1
ATOM 645 O O . SER A 1 86 ? -13.631 -2.393 -0.750 1.00 94.25 86 SER A O 1
ATOM 647 N N . ASP A 1 87 ? -12.582 -2.731 -2.716 1.00 94.88 87 ASP A N 1
ATOM 648 C CA . ASP A 1 87 ? -11.831 -3.919 -2.294 1.00 94.88 87 ASP A CA 1
ATOM 649 C C . ASP A 1 87 ? -10.873 -3.575 -1.144 1.00 94.88 87 ASP A C 1
ATOM 651 O O . ASP A 1 87 ? -10.789 -4.301 -0.154 1.00 94.88 87 ASP A O 1
ATOM 655 N N . ILE A 1 88 ? -10.241 -2.398 -1.208 1.00 95.62 88 ILE A N 1
ATOM 656 C CA . ILE A 1 88 ? -9.394 -1.876 -0.126 1.00 95.62 88 ILE A CA 1
ATOM 657 C C . ILE A 1 88 ? -10.234 -1.594 1.122 1.00 95.62 88 ILE A C 1
ATOM 659 O O . ILE A 1 88 ? -9.888 -2.031 2.216 1.00 95.62 88 ILE A O 1
ATOM 663 N N . LYS A 1 89 ? -11.364 -0.892 0.978 1.00 94.81 89 LYS A N 1
ATOM 664 C CA . LYS A 1 89 ? -12.243 -0.535 2.107 1.00 94.81 89 LYS A CA 1
ATOM 665 C C . LYS A 1 89 ? -12.848 -1.752 2.810 1.00 94.81 89 LYS A C 1
ATOM 667 O O . LYS A 1 89 ? -13.119 -1.678 4.009 1.00 94.81 89 LYS A O 1
ATOM 672 N N . CYS A 1 90 ? -13.083 -2.836 2.076 1.00 95.44 90 CYS A N 1
ATOM 673 C CA . CYS A 1 90 ? -13.624 -4.092 2.591 1.00 95.44 90 CYS A CA 1
ATOM 674 C C . CYS A 1 90 ? -12.552 -5.044 3.143 1.00 95.44 90 CYS A C 1
ATOM 676 O O . CYS A 1 90 ? -12.910 -6.071 3.721 1.00 95.44 90 CYS A O 1
ATOM 678 N N . HIS A 1 91 ? -11.263 -4.722 2.998 1.00 97.31 91 HIS A N 1
ATOM 679 C CA . HIS A 1 91 ? -10.183 -5.567 3.491 1.00 97.31 91 HIS A CA 1
ATOM 680 C C . HIS A 1 91 ? -10.270 -5.745 5.027 1.00 97.31 91 HIS A C 1
ATOM 682 O O . HIS A 1 91 ? -10.530 -4.766 5.737 1.00 97.31 91 HIS A O 1
ATOM 688 N N . PRO A 1 92 ? -10.004 -6.949 5.583 1.00 97.31 92 PRO A N 1
ATOM 689 C CA . PRO A 1 92 ? -10.112 -7.226 7.021 1.00 97.31 92 PRO A CA 1
ATOM 690 C C . PRO A 1 92 ? -9.353 -6.259 7.937 1.00 97.31 92 PRO A C 1
ATOM 692 O O . PRO A 1 92 ? -9.778 -6.014 9.060 1.00 97.31 92 PRO A O 1
ATOM 695 N N . PHE A 1 93 ? -8.256 -5.669 7.457 1.00 97.50 93 PHE A N 1
ATOM 696 C CA . PHE A 1 93 ? -7.515 -4.630 8.185 1.00 97.50 93 PHE A CA 1
ATOM 697 C C . PHE A 1 93 ? -8.392 -3.423 8.569 1.00 97.50 93 PHE A C 1
ATOM 699 O O . PHE A 1 93 ? -8.209 -2.847 9.637 1.00 97.50 93 PHE A O 1
ATOM 706 N N . PHE A 1 94 ? -9.372 -3.070 7.734 1.00 96.38 94 PHE A N 1
ATOM 707 C CA . PHE A 1 94 ? -10.276 -1.941 7.951 1.00 96.38 94 PHE A CA 1
ATOM 708 C C . PHE A 1 94 ? -11.655 -2.357 8.484 1.00 96.38 94 PHE A C 1
ATOM 710 O O . PHE A 1 94 ? -12.575 -1.542 8.492 1.00 96.38 94 PHE A O 1
ATOM 717 N N . SER A 1 95 ? -11.833 -3.596 8.960 1.00 94.50 95 SER A N 1
ATOM 718 C CA . SER A 1 95 ? -13.151 -4.107 9.374 1.00 94.50 95 SER A CA 1
ATOM 719 C C . SER A 1 95 ? -13.790 -3.336 10.536 1.00 94.50 95 SER A C 1
ATOM 721 O O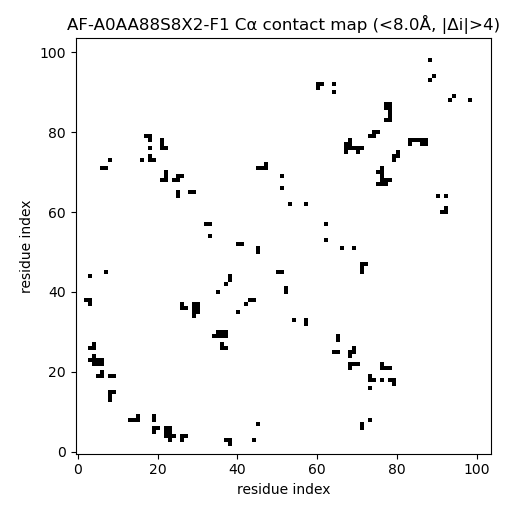 . SER A 1 95 ? -15.004 -3.388 10.720 1.00 94.50 95 SER A O 1
ATOM 723 N N . SER A 1 96 ? -12.987 -2.640 11.342 1.00 93.62 96 SER A N 1
ATOM 724 C CA . SER A 1 96 ? -13.448 -1.796 12.451 1.00 93.62 96 SER A CA 1
ATOM 725 C C . SER A 1 96 ? -13.817 -0.371 12.026 1.00 93.62 96 SER A C 1
ATOM 727 O O . SER A 1 96 ? -14.366 0.385 12.830 1.00 93.62 96 SER A O 1
ATOM 729 N N . ILE A 1 97 ? -13.529 0.017 10.781 1.00 93.44 97 ILE A N 1
ATOM 730 C CA . ILE A 1 97 ? -13.712 1.380 10.291 1.00 93.44 97 ILE A CA 1
ATOM 731 C C . ILE A 1 97 ? -15.113 1.552 9.707 1.00 93.44 97 ILE A C 1
ATOM 733 O O . ILE A 1 97 ? -15.490 0.935 8.711 1.00 93.44 97 ILE A O 1
AT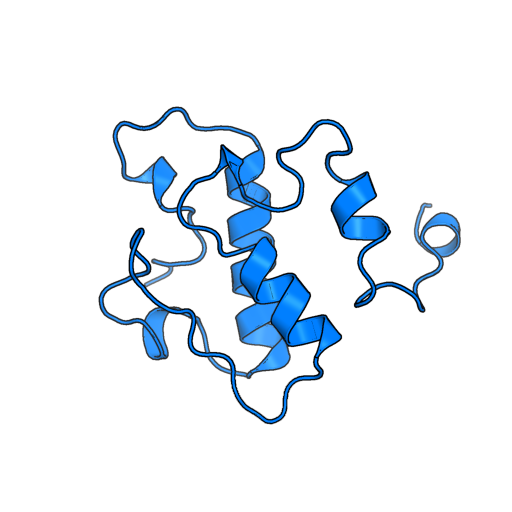OM 737 N N . SER A 1 98 ? -15.885 2.472 10.288 1.00 91.19 98 SER A N 1
ATOM 738 C CA . SER A 1 98 ? -17.133 2.935 9.681 1.00 91.19 98 SER A CA 1
ATOM 739 C C . SER A 1 98 ? -16.842 4.032 8.663 1.00 91.19 98 SER A C 1
ATOM 741 O O . SER A 1 98 ? -16.813 5.218 8.990 1.00 91.19 98 SER A O 1
ATOM 743 N N . TRP A 1 99 ? -16.659 3.645 7.401 1.00 91.12 99 TRP A N 1
ATOM 744 C CA . TRP A 1 99 ? -16.369 4.591 6.318 1.00 91.12 99 TRP A CA 1
ATOM 745 C C . TRP A 1 99 ? -17.428 5.691 6.172 1.00 91.12 99 TRP A C 1
ATOM 747 O O . TRP A 1 99 ? -17.079 6.830 5.891 1.00 91.12 99 TRP A O 1
ATOM 757 N N . LYS A 1 100 ? -18.707 5.380 6.431 1.00 88.81 100 LYS A N 1
ATOM 758 C CA . LYS A 1 100 ? -19.808 6.361 6.391 1.00 88.81 100 LYS A CA 1
ATOM 759 C C . LYS A 1 100 ? -19.692 7.450 7.459 1.00 88.81 100 LYS A C 1
ATOM 761 O O . LYS A 1 100 ? -20.195 8.543 7.254 1.00 88.81 100 LYS A O 1
ATOM 766 N N . ALA A 1 101 ? -19.068 7.148 8.598 1.00 87.94 101 ALA A N 1
ATOM 767 C CA . ALA A 1 101 ? -18.851 8.128 9.661 1.00 87.94 101 ALA A CA 1
ATOM 768 C C . ALA A 1 101 ? -17.658 9.058 9.372 1.00 87.94 101 ALA A C 1
ATOM 770 O O . ALA A 1 101 ? -17.520 10.086 10.024 1.00 87.94 101 ALA A O 1
ATOM 771 N N . LEU A 1 102 ? -16.797 8.686 8.418 1.00 84.88 102 LEU A N 1
ATOM 772 C CA . LEU A 1 102 ? -15.606 9.442 8.017 1.00 84.88 102 LEU A CA 1
ATOM 773 C C . LEU A 1 102 ? -15.823 10.274 6.749 1.00 84.88 102 LEU A C 1
ATOM 775 O O . LEU A 1 102 ? -15.026 11.159 6.451 1.00 84.88 102 LEU A O 1
ATOM 779 N N . THR A 1 103 ? -16.874 9.981 5.985 1.00 75.31 103 THR A N 1
ATOM 780 C CA . THR A 1 103 ? -17.284 10.797 4.842 1.00 75.31 103 THR A CA 1
ATOM 781 C C . THR A 1 103 ? -18.083 11.995 5.344 1.00 75.31 103 THR A C 1
ATOM 783 O O . THR A 1 103 ? -19.181 11.802 5.866 1.00 75.31 103 THR A O 1
ATOM 786 N N . CYS A 1 104 ? -17.506 13.193 5.210 1.00 56.50 104 CYS A N 1
ATOM 787 C CA . CYS A 1 104 ? -18.179 14.469 5.458 1.00 56.50 104 CYS A CA 1
ATOM 788 C C . CYS A 1 104 ? -19.357 14.699 4.504 1.00 56.50 104 CYS A C 1
ATOM 790 O O . CYS A 1 104 ? -19.240 14.301 3.321 1.00 56.50 104 CYS A O 1
#

Sequence (104 aa):
MEEMYCAPEIGGVSRITEACDWWSLGALLFELLTGMPLWQLHPAGIHSHTQLLIPDHLSTAAASLLTELLQFDAGYRLGSGGGGVSDIKCHPFFSSISWKALTC

Mean predicted aligned error: 4.31 Å

Radius of gyration: 13.73 Å; Cα contacts (8 Å, |Δi|>4): 111; chains: 1; bounding box: 38×27×35 Å

InterPro domains:
  IPR000719 Protein kinase domain [PF00069] (4-94)
  IPR000719 Protein kinase domain [PS50011] (1-94)
  IPR011009 Protein kinase-like domain superfamily [SSF56112] (4-102)
  IPR051866 Intracellular Signaling and Trafficking Protein [PTHR15508] (1-103)

Secondary structure (DSSP, 8-state):
--TTTS-GGGGSSSPP-THHHHHHHHHHHHHHHHSS-HHHH-TT---TTPPP---TTS-HHHHHHHHHHS-SSGGGSTTSSTTTHHHHHTSGGGTT--HHHH--

Foldseek 3Di:
DCPQLFAPCVPHPDDDDPLRNLSNVLQVLQCVQVVDGQCVVVVVDDDQPDDRDDDPVDDPLNVVSSRQSNHNDSCSHQLNDPCHVVSVCPRPVNPVPDVVVVDD

Nearest PDB structures (foldseek):
  2z7q-assembly1_A  TM=8.485E-01  e=2.834E-06  Homo sapiens
  6hhh-assembly1_A  TM=8.658E-01  e=5.969E-06  Homo sapiens
  6s9x-assembly1_A  TM=8.946E-01  e=9.807E-06  Homo sapiens
  6hhi-assembly1_A  TM=8.655E-01  e=7.651E-06  Homo sapiens
  6s9w-assembly1_A  TM=8.698E-01  e=1.110E-05  Homo sapiens